Protein AF-A0A934KR62-F1 (afdb_monomer_lite)

Foldseek 3Di:
DDPDPCPDPPPCDPPQKDWAQWDDDPDDGPDIHGDVVTFMGGCVVCVPSPDGCCVVCVVVSVVVVVVVVVVVVPDDDDDDDPD

Structure (mmCIF, N/CA/C/O backbone):
data_AF-A0A934KR62-F1
#
_entry.id   AF-A0A934KR62-F1
#
loop_
_atom_site.group_PDB
_atom_site.id
_atom_site.type_symbol
_atom_site.label_atom_id
_atom_site.label_alt_id
_atom_site.label_comp_id
_atom_site.label_asym_id
_atom_site.label_entity_id
_atom_site.label_seq_id
_atom_site.pdbx_PDB_ins_code
_atom_site.Cartn_x
_atom_site.Cartn_y
_atom_site.Cartn_z
_atom_site.occupancy
_atom_site.B_iso_or_equiv
_atom_site.auth_seq_id
_atom_site.auth_comp_id
_atom_site.auth_asym_id
_atom_site.auth_atom_id
_atom_site.pdbx_PDB_model_num
ATOM 1 N N . MET A 1 1 ? -14.302 -25.770 26.941 1.00 31.00 1 MET A N 1
ATOM 2 C CA . MET A 1 1 ? -14.461 -25.348 25.533 1.00 31.00 1 MET A CA 1
ATOM 3 C C . MET A 1 1 ? -13.560 -24.138 25.320 1.00 31.00 1 MET A C 1
ATOM 5 O O . MET A 1 1 ? -13.913 -23.050 25.749 1.00 31.00 1 MET A O 1
ATOM 9 N N . LEU A 1 2 ? -12.336 -24.347 24.828 1.00 29.45 2 LEU A N 1
ATOM 10 C CA . LEU A 1 2 ? -11.327 -23.291 24.693 1.00 29.45 2 LEU A CA 1
ATOM 11 C C . LEU A 1 2 ? -11.368 -22.782 23.246 1.00 29.45 2 LEU A C 1
ATOM 13 O O . LEU A 1 2 ? -10.981 -23.505 22.330 1.00 29.45 2 LEU A O 1
ATOM 17 N N . ALA A 1 3 ? -11.890 -21.574 23.034 1.00 32.34 3 ALA A N 1
ATOM 18 C CA . ALA A 1 3 ? -11.859 -20.915 21.736 1.00 32.34 3 ALA A CA 1
ATOM 19 C C . ALA A 1 3 ? -10.422 -20.451 21.463 1.00 32.34 3 ALA A C 1
ATOM 21 O O . ALA A 1 3 ? -10.002 -19.376 21.886 1.00 32.34 3 ALA A O 1
ATOM 22 N N . PHE A 1 4 ? -9.649 -21.303 20.790 1.00 31.34 4 PHE A N 1
ATOM 23 C CA . PHE A 1 4 ? -8.412 -20.896 20.142 1.00 31.34 4 PHE A CA 1
ATOM 24 C C . PHE A 1 4 ? -8.757 -19.799 19.134 1.00 31.34 4 PHE A C 1
ATOM 26 O O . PHE A 1 4 ? -9.440 -20.048 18.142 1.00 31.34 4 PHE A O 1
ATOM 33 N N . LEU A 1 5 ? -8.302 -18.580 19.420 1.00 35.25 5 LEU A N 1
ATOM 34 C CA . LEU A 1 5 ? -8.274 -17.474 18.474 1.00 35.25 5 LEU A CA 1
ATOM 35 C C . LEU A 1 5 ? -7.555 -17.958 17.213 1.00 35.25 5 LEU A C 1
ATOM 37 O O . LEU A 1 5 ? -6.335 -18.138 17.207 1.00 35.25 5 LEU A O 1
ATOM 41 N N . LEU A 1 6 ? -8.339 -18.213 16.166 1.00 36.28 6 LEU A N 1
ATOM 42 C CA . LEU A 1 6 ? -7.875 -18.514 14.823 1.00 36.28 6 LEU A CA 1
ATOM 43 C C . LEU A 1 6 ? -7.135 -17.271 14.309 1.00 36.28 6 LEU A C 1
ATOM 45 O O . LEU A 1 6 ? -7.698 -16.423 13.622 1.00 36.28 6 LEU A O 1
ATOM 49 N N . PHE A 1 7 ? -5.852 -17.143 14.638 1.00 40.53 7 PHE A N 1
ATOM 50 C CA . PHE A 1 7 ? -4.956 -16.481 13.708 1.00 40.53 7 PHE A CA 1
ATOM 51 C C . PHE A 1 7 ? -4.979 -17.359 12.456 1.00 40.53 7 PHE A C 1
ATOM 53 O O . PHE A 1 7 ? -4.585 -18.528 12.551 1.00 40.53 7 PHE A O 1
ATOM 60 N N . PRO A 1 8 ? -5.482 -16.867 11.309 1.00 50.25 8 PRO A N 1
ATOM 61 C CA . PRO A 1 8 ? -5.404 -17.633 10.078 1.00 50.25 8 PRO A CA 1
ATOM 62 C C . PRO A 1 8 ? -3.945 -18.065 9.874 1.00 50.25 8 PRO A C 1
ATOM 64 O O . PRO A 1 8 ? -3.028 -17.339 10.288 1.00 50.25 8 PRO A O 1
ATOM 67 N N . PRO A 1 9 ? -3.705 -19.256 9.298 1.00 44.75 9 PRO A N 1
ATOM 68 C CA . PRO A 1 9 ? -2.354 -19.759 9.102 1.00 44.75 9 PRO A CA 1
ATOM 69 C C . PRO A 1 9 ? -1.501 -18.660 8.469 1.00 44.75 9 PRO A C 1
ATOM 71 O O . PRO A 1 9 ? -1.949 -17.969 7.554 1.00 44.75 9 PRO A O 1
ATOM 74 N N . ARG A 1 10 ? -0.265 -18.484 8.959 1.00 52.91 10 ARG A N 1
ATOM 75 C CA . ARG A 1 10 ? 0.749 -17.592 8.368 1.00 52.91 10 ARG A CA 1
ATOM 76 C C . ARG A 1 10 ? 1.183 -18.101 6.982 1.00 52.91 10 ARG A C 1
ATOM 78 O O . ARG A 1 10 ? 2.373 -18.244 6.704 1.00 52.91 10 ARG A O 1
ATOM 85 N N . SER A 1 11 ? 0.245 -18.401 6.089 1.00 50.00 11 SER A N 1
ATOM 86 C CA . SER A 1 11 ? 0.488 -18.699 4.689 1.00 50.00 11 SER A CA 1
ATOM 87 C C . SER A 1 11 ? 0.874 -17.400 3.989 1.00 50.00 11 SER A C 1
ATOM 89 O O . SER A 1 11 ? 0.054 -16.708 3.396 1.00 50.00 11 SER A O 1
ATOM 91 N N . ARG A 1 12 ? 2.161 -17.065 4.146 1.00 58.88 12 ARG A N 1
ATOM 92 C CA . ARG A 1 12 ? 3.004 -16.258 3.259 1.00 58.88 12 ARG A CA 1
ATOM 93 C C . ARG A 1 12 ? 2.246 -15.132 2.541 1.00 58.88 12 ARG A C 1
ATOM 95 O O . ARG A 1 12 ? 2.045 -15.196 1.330 1.00 58.88 12 ARG A O 1
ATOM 102 N N . TRP A 1 13 ? 1.907 -14.068 3.279 1.00 56.66 13 TRP A N 1
ATOM 103 C CA . TRP A 1 13 ? 1.640 -12.762 2.666 1.00 56.66 13 TRP A CA 1
ATOM 104 C C . TRP A 1 13 ? 2.746 -12.484 1.642 1.00 56.66 13 TRP A C 1
ATOM 106 O O . TRP A 1 13 ? 3.919 -12.766 1.945 1.00 56.66 13 TRP A O 1
ATOM 116 N N . PRO A 1 14 ? 2.440 -11.997 0.429 1.00 55.19 14 PRO A N 1
ATOM 117 C CA . PRO A 1 14 ? 3.485 -11.728 -0.531 1.00 55.19 14 PRO A CA 1
ATOM 118 C C . PRO A 1 14 ? 4.294 -10.531 -0.025 1.00 55.19 14 PRO A C 1
ATOM 120 O O . PRO A 1 14 ? 4.020 -9.392 -0.379 1.00 55.19 14 PRO A O 1
ATOM 123 N N . ARG A 1 15 ? 5.358 -10.798 0.749 1.00 65.38 15 ARG A N 1
ATOM 124 C CA . ARG A 1 15 ? 6.384 -9.827 1.195 1.00 65.38 15 ARG A CA 1
ATOM 125 C C . ARG A 1 15 ? 7.039 -9.046 0.045 1.00 65.38 15 ARG A C 1
ATOM 127 O O . ARG A 1 15 ? 7.939 -8.253 0.270 1.00 65.38 15 ARG A O 1
ATOM 134 N N . ARG A 1 16 ? 6.643 -9.331 -1.192 1.00 90.81 16 ARG A N 1
ATOM 135 C CA . ARG A 1 16 ? 7.192 -8.781 -2.417 1.00 90.81 16 ARG A CA 1
ATOM 136 C C . ARG A 1 16 ? 6.375 -7.618 -2.962 1.00 90.81 16 ARG A C 1
ATOM 138 O O . ARG A 1 16 ? 6.915 -6.937 -3.809 1.00 90.81 16 ARG A O 1
ATOM 145 N N . TRP A 1 17 ? 5.134 -7.390 -2.535 1.00 95.56 17 TRP A N 1
ATOM 146 C CA . TRP A 1 17 ? 4.279 -6.354 -3.125 1.00 95.56 17 TRP A CA 1
ATOM 147 C C . TRP A 1 17 ? 3.955 -5.254 -2.122 1.00 95.56 17 TRP A C 1
ATOM 149 O O . TRP A 1 17 ? 3.616 -5.546 -0.975 1.00 95.56 17 TRP A O 1
ATOM 159 N N . LYS A 1 18 ? 4.014 -4.001 -2.575 1.00 96.69 18 LYS A N 1
ATOM 160 C CA . LYS A 1 18 ? 3.551 -2.830 -1.827 1.00 96.69 18 LYS A CA 1
ATOM 161 C C . LYS A 1 18 ? 2.756 -1.921 -2.748 1.00 96.69 18 LYS A C 1
ATOM 163 O O . LYS A 1 18 ? 3.237 -1.582 -3.828 1.00 96.69 18 LYS A O 1
ATOM 168 N N . ALA A 1 19 ? 1.563 -1.543 -2.300 1.00 97.62 19 ALA A N 1
ATOM 169 C CA . ALA A 1 19 ? 0.747 -0.539 -2.960 1.00 97.62 19 ALA A CA 1
ATOM 170 C C . ALA A 1 19 ? 0.819 0.788 -2.197 1.00 97.62 19 ALA A C 1
ATOM 172 O O . ALA A 1 19 ? 0.803 0.789 -0.965 1.00 97.62 19 ALA A O 1
ATOM 173 N N . HIS A 1 20 ? 0.879 1.899 -2.924 1.00 97.94 20 HIS A N 1
ATOM 174 C CA . HIS A 1 20 ? 0.724 3.244 -2.376 1.00 97.94 20 HIS A CA 1
ATOM 175 C C . HIS A 1 20 ? -0.623 3.803 -2.827 1.00 97.94 20 HIS A C 1
ATOM 177 O O . HIS A 1 20 ? -0.800 4.105 -4.004 1.00 97.94 20 HIS A O 1
ATOM 183 N N . PHE A 1 21 ? -1.558 3.932 -1.886 1.00 97.94 21 PHE A N 1
ATOM 184 C CA . PHE A 1 21 ? -2.850 4.606 -2.090 1.00 97.94 21 PHE A CA 1
ATOM 185 C C . PHE A 1 21 ? -2.722 6.128 -2.013 1.00 97.94 21 PHE A C 1
ATOM 187 O O . PHE A 1 21 ? -3.495 6.861 -2.616 1.00 97.94 21 PHE A O 1
ATOM 194 N N . GLN A 1 22 ? -1.727 6.596 -1.265 1.00 97.31 22 GLN A N 1
ATOM 195 C CA . GLN A 1 22 ? -1.365 7.996 -1.137 1.00 97.31 22 GLN A CA 1
ATOM 196 C C . GLN A 1 22 ? 0.134 8.104 -0.836 1.00 97.31 22 GLN A C 1
ATOM 198 O O . GLN A 1 22 ? 0.697 7.209 -0.200 1.00 97.31 22 GLN A O 1
ATOM 203 N N . SER A 1 23 ? 0.774 9.188 -1.264 1.00 95.88 23 SER A N 1
ATOM 204 C CA . SER A 1 23 ? 2.178 9.495 -0.975 1.00 95.88 23 SER A CA 1
ATOM 205 C C . SER A 1 23 ? 2.327 10.876 -0.350 1.00 95.88 23 SER A C 1
ATOM 207 O O . SER A 1 23 ? 1.616 11.809 -0.705 1.00 95.88 23 SER A O 1
ATOM 209 N N . GLN A 1 24 ? 3.273 11.021 0.573 1.00 94.88 24 GLN A N 1
ATOM 210 C CA . GLN A 1 24 ? 3.638 12.305 1.167 1.00 94.88 24 GLN A CA 1
ATOM 211 C C . GLN A 1 24 ? 5.120 12.267 1.541 1.00 94.88 24 GLN A C 1
ATOM 213 O O . GLN A 1 24 ? 5.583 11.276 2.112 1.00 94.88 24 GLN A O 1
ATOM 218 N N . THR A 1 25 ? 5.882 13.314 1.222 1.00 92.31 25 THR A N 1
ATOM 219 C CA . THR A 1 25 ? 7.266 13.425 1.706 1.00 92.31 25 THR A CA 1
ATOM 220 C C . THR A 1 25 ? 7.297 13.676 3.212 1.00 92.31 25 THR A C 1
ATOM 222 O O . THR A 1 25 ? 6.367 14.233 3.787 1.00 92.31 25 THR A O 1
ATOM 225 N N . GLY A 1 26 ? 8.403 13.303 3.864 1.00 88.19 26 GLY A N 1
ATOM 226 C CA . GLY A 1 26 ? 8.551 13.485 5.315 1.00 88.19 26 GLY A CA 1
ATOM 227 C C . GLY A 1 26 ? 8.560 14.948 5.775 1.00 88.19 26 G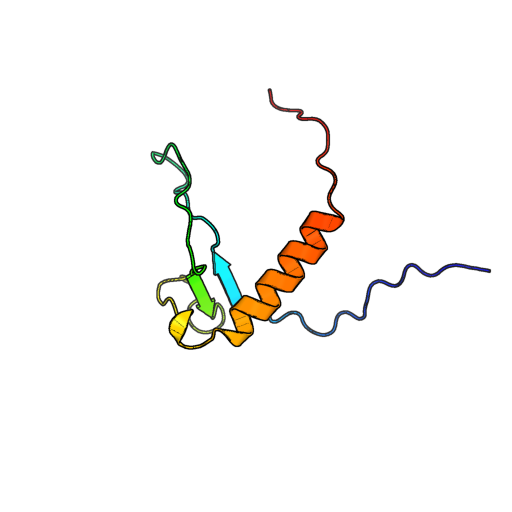LY A C 1
ATOM 228 O O . GLY A 1 26 ? 8.201 15.229 6.911 1.00 88.19 26 GLY A O 1
ATOM 229 N N . TYR A 1 27 ? 8.944 15.879 4.897 1.00 90.50 27 TYR A N 1
ATOM 230 C CA . TYR A 1 27 ? 8.966 17.318 5.161 1.00 90.50 27 TYR A CA 1
ATOM 231 C C . TYR A 1 27 ? 8.579 18.095 3.902 1.00 90.50 27 TYR A C 1
ATOM 233 O O . TYR A 1 27 ? 8.782 17.617 2.783 1.00 90.50 27 TYR A O 1
ATOM 241 N N . GLY A 1 28 ? 8.045 19.305 4.082 1.00 86.38 28 GLY A N 1
ATOM 242 C CA . GLY A 1 28 ? 7.792 20.257 2.994 1.00 86.38 28 GLY A CA 1
ATOM 243 C C . GLY A 1 28 ? 6.564 19.970 2.125 1.00 86.38 28 GLY A C 1
ATOM 244 O O . GLY A 1 28 ? 6.184 20.833 1.340 1.00 86.38 28 GLY A O 1
ATOM 245 N N . GLN A 1 29 ? 5.907 18.816 2.281 1.00 90.06 29 GLN A N 1
ATOM 246 C CA . GLN A 1 29 ? 4.630 18.530 1.629 1.00 90.06 29 GLN A CA 1
ATOM 247 C C . GLN A 1 29 ? 3.486 18.588 2.641 1.00 90.06 29 GLN A C 1
ATOM 249 O O . GLN A 1 29 ? 3.349 17.684 3.468 1.00 90.06 29 GLN A O 1
ATOM 254 N N . PRO A 1 30 ? 2.646 19.637 2.591 1.00 87.94 30 PRO A N 1
ATOM 255 C CA . PRO A 1 30 ? 1.608 19.850 3.596 1.00 87.94 30 PRO A CA 1
ATOM 256 C C . PRO A 1 30 ? 0.452 18.849 3.492 1.00 87.94 30 PRO A C 1
ATOM 258 O O . PRO A 1 30 ? -0.268 18.650 4.465 1.00 87.94 30 PRO A O 1
ATOM 261 N N . LYS A 1 31 ? 0.258 18.219 2.327 1.00 93.44 31 LYS A N 1
ATOM 262 C CA . LYS A 1 31 ? -0.848 17.295 2.074 1.00 93.44 31 LYS A CA 1
ATOM 263 C C . LYS A 1 31 ? -0.354 16.061 1.329 1.00 93.44 31 LYS A C 1
ATOM 265 O O . LYS A 1 31 ? 0.501 16.176 0.455 1.00 93.44 31 LYS A O 1
ATOM 270 N N . ALA A 1 32 ? -0.920 14.907 1.669 1.00 95.19 32 ALA A N 1
ATOM 271 C CA . ALA A 1 32 ? -0.711 13.679 0.919 1.00 95.19 32 ALA A CA 1
ATOM 272 C C . ALA A 1 32 ? -1.365 13.757 -0.472 1.00 95.19 32 ALA A C 1
ATOM 274 O O . ALA A 1 32 ? -2.477 14.269 -0.626 1.00 95.19 32 ALA A O 1
ATOM 275 N N . GLU A 1 33 ? -0.671 13.220 -1.467 1.00 95.62 33 GLU A N 1
ATOM 276 C CA . GLU A 1 33 ? -1.144 13.040 -2.836 1.00 95.62 33 GLU A CA 1
ATOM 277 C C . GLU A 1 33 ? -1.829 11.668 -2.963 1.00 95.62 33 GLU A C 1
ATOM 279 O O . GLU A 1 33 ? -1.170 10.657 -2.709 1.00 95.62 33 GLU A O 1
ATOM 284 N N . PRO A 1 34 ? -3.129 11.601 -3.303 1.00 97.31 34 PRO A N 1
ATOM 285 C CA . PRO A 1 34 ? -3.836 10.339 -3.521 1.00 97.31 34 PRO A CA 1
ATOM 286 C C . PRO A 1 34 ? -3.539 9.736 -4.905 1.00 97.31 34 PRO A C 1
ATOM 288 O O . PRO A 1 34 ? -3.310 10.469 -5.864 1.00 97.31 34 PRO A O 1
ATOM 291 N N . HIS A 1 35 ? -3.616 8.405 -5.020 1.00 97.62 35 HIS A N 1
ATOM 292 C CA . HIS A 1 35 ? -3.368 7.652 -6.259 1.00 97.62 35 HIS A CA 1
ATOM 293 C C . HIS A 1 35 ? -4.542 6.734 -6.615 1.00 97.62 35 HIS A C 1
ATOM 295 O O . HIS A 1 35 ? -4.833 5.782 -5.888 1.00 97.62 35 HIS A O 1
ATOM 301 N N . GLU A 1 36 ? -5.167 6.972 -7.771 1.00 95.56 36 GLU A N 1
ATOM 302 C CA . GLU A 1 36 ? -6.238 6.136 -8.328 1.00 95.56 36 GLU A CA 1
ATOM 303 C C . GLU A 1 36 ? -5.956 5.816 -9.813 1.00 95.56 36 GLU A C 1
ATOM 305 O O . GLU A 1 36 ? -6.085 6.699 -10.663 1.00 95.56 36 GLU A O 1
ATOM 310 N N . PRO A 1 37 ? -5.562 4.573 -10.165 1.00 94.81 37 PRO A N 1
ATOM 311 C CA . PRO A 1 37 ? -5.323 3.426 -9.284 1.00 94.81 37 PRO A CA 1
ATOM 312 C C . PRO A 1 37 ? -4.058 3.590 -8.412 1.00 94.81 37 PRO A C 1
ATOM 314 O O . PRO A 1 37 ? -3.156 4.346 -8.778 1.00 94.81 37 PRO A O 1
ATOM 317 N N . PRO A 1 38 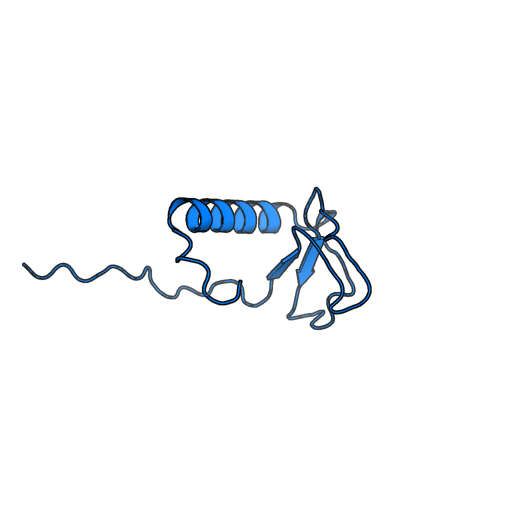? -3.937 2.842 -7.298 1.00 98.06 38 PRO A N 1
ATOM 318 C CA . PRO A 1 38 ? -2.748 2.886 -6.449 1.00 98.06 38 PRO A CA 1
ATOM 319 C C . PRO A 1 38 ? -1.476 2.514 -7.216 1.00 98.06 38 PRO A C 1
ATOM 321 O O . PRO A 1 38 ? -1.484 1.615 -8.064 1.00 98.06 38 PRO A O 1
ATOM 324 N N . LEU A 1 39 ? -0.350 3.141 -6.868 1.00 98.44 39 LEU A N 1
ATOM 325 C CA . LEU A 1 39 ? 0.956 2.724 -7.387 1.00 98.44 39 LEU A CA 1
ATOM 326 C C . LEU A 1 39 ? 1.306 1.350 -6.812 1.00 98.44 39 LEU A C 1
ATOM 328 O O . LEU A 1 39 ? 1.049 1.099 -5.637 1.00 98.44 39 LEU A O 1
ATOM 332 N N . LEU A 1 40 ? 1.925 0.470 -7.598 1.00 97.88 40 LEU A N 1
ATOM 333 C CA . LEU A 1 40 ? 2.288 -0.880 -7.160 1.00 97.88 40 LEU A CA 1
ATOM 334 C C . LEU A 1 40 ? 3.757 -1.174 -7.451 1.00 97.88 40 LEU A C 1
ATOM 336 O O . LEU A 1 40 ? 4.205 -1.034 -8.586 1.00 97.88 40 LEU A O 1
ATOM 340 N N . PHE A 1 41 ? 4.477 -1.678 -6.448 1.00 97.94 41 PHE A N 1
ATOM 341 C CA . PHE A 1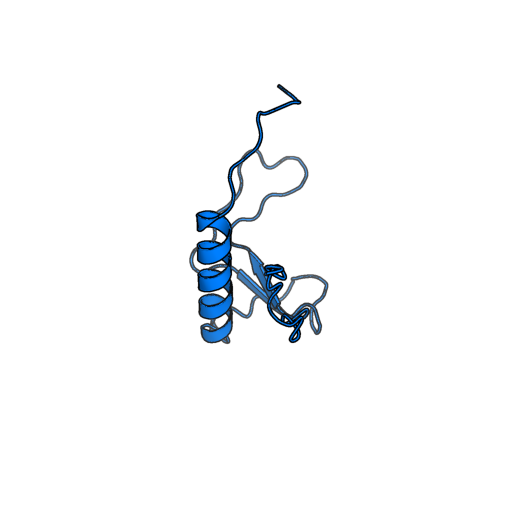 41 ? 5.902 -1.991 -6.543 1.00 97.94 41 PHE A CA 1
ATOM 342 C C . PHE A 1 41 ? 6.201 -3.424 -6.112 1.00 97.94 41 PHE A C 1
ATOM 344 O O . PHE A 1 41 ? 5.630 -3.932 -5.140 1.00 97.94 41 PHE A O 1
ATOM 351 N N . HIS A 1 42 ? 7.140 -4.064 -6.816 1.00 96.31 42 HIS A N 1
ATOM 352 C CA . HIS A 1 42 ? 7.673 -5.369 -6.437 1.00 96.31 42 HIS A CA 1
ATOM 353 C C . HIS A 1 42 ? 8.963 -5.211 -5.611 1.00 96.31 42 HIS A C 1
ATOM 355 O O . HIS A 1 42 ? 10.062 -5.253 -6.162 1.00 96.31 42 HIS A O 1
ATOM 361 N N . LEU A 1 43 ? 8.858 -5.117 -4.285 1.00 94.88 43 LEU A N 1
ATOM 362 C CA . LEU A 1 43 ? 9.967 -4.896 -3.344 1.00 94.88 43 LEU A CA 1
ATOM 363 C C . LEU A 1 43 ? 11.115 -5.914 -3.442 1.00 94.88 43 LEU A C 1
ATOM 365 O O . LEU A 1 43 ? 12.244 -5.606 -3.088 1.00 94.88 43 LEU A O 1
ATOM 369 N N . GLY A 1 44 ? 10.859 -7.132 -3.932 1.00 93.25 44 GLY A N 1
ATOM 370 C CA . GLY A 1 44 ? 11.923 -8.126 -4.142 1.00 93.25 44 GLY A CA 1
ATOM 371 C C . GLY A 1 44 ? 12.803 -7.881 -5.377 1.00 93.25 44 GLY A C 1
ATOM 372 O O . GLY A 1 44 ? 13.828 -8.536 -5.510 1.00 93.25 44 GLY A O 1
ATOM 373 N N . LEU A 1 45 ? 12.380 -7.002 -6.290 1.00 94.00 45 LEU A N 1
ATOM 374 C CA . LEU A 1 45 ? 13.095 -6.636 -7.526 1.00 94.00 45 LEU A CA 1
ATOM 375 C C . LEU A 1 45 ? 13.443 -5.144 -7.542 1.00 94.00 45 LEU A C 1
ATOM 377 O O . LEU A 1 45 ? 14.433 -4.742 -8.140 1.00 94.00 45 LEU A O 1
ATOM 381 N N . ASP A 1 46 ? 12.620 -4.341 -6.877 1.00 96.31 46 ASP A N 1
ATOM 382 C CA . ASP A 1 46 ? 12.773 -2.907 -6.722 1.00 96.31 46 ASP A CA 1
ATOM 383 C C . ASP A 1 46 ? 12.476 -2.509 -5.267 1.00 96.31 46 ASP A C 1
ATOM 385 O O . ASP A 1 46 ? 11.385 -2.025 -4.956 1.00 96.31 46 ASP A O 1
ATOM 389 N N . PRO A 1 47 ? 13.439 -2.723 -4.350 1.00 95.06 47 PRO A N 1
ATOM 390 C CA . PRO A 1 47 ? 13.322 -2.257 -2.969 1.00 95.06 47 PRO A CA 1
ATOM 391 C C . PRO A 1 47 ? 13.214 -0.731 -2.861 1.00 95.06 47 PRO A C 1
ATOM 393 O O . PRO A 1 47 ? 12.770 -0.224 -1.838 1.00 95.06 47 PRO A O 1
ATOM 396 N N . SER A 1 48 ? 13.652 -0.005 -3.897 1.00 96.50 48 SER A N 1
ATOM 397 C CA . SER A 1 48 ? 13.664 1.458 -3.946 1.00 96.50 48 SER A CA 1
ATOM 398 C C . SER A 1 48 ? 12.366 2.092 -4.440 1.00 96.50 48 SER A C 1
ATOM 400 O O . SER A 1 48 ? 12.290 3.315 -4.466 1.00 96.50 48 SER A O 1
ATOM 402 N N . GLU A 1 49 ? 11.376 1.289 -4.840 1.00 97.50 49 GLU A N 1
ATOM 403 C CA . GLU A 1 49 ? 10.050 1.765 -5.262 1.00 97.50 49 GLU A CA 1
ATOM 404 C C . GLU A 1 49 ? 10.109 2.768 -6.436 1.00 97.50 49 GLU A C 1
ATOM 406 O O . GLU A 1 49 ? 9.364 3.741 -6.498 1.00 97.50 49 GLU A O 1
ATOM 411 N N . LYS A 1 50 ? 11.012 2.539 -7.397 1.00 97.62 50 LYS A N 1
ATOM 412 C CA . LYS A 1 50 ? 11.204 3.386 -8.588 1.00 97.62 50 LYS A CA 1
ATOM 413 C C . LYS A 1 50 ? 10.332 2.982 -9.777 1.00 97.62 50 LYS A C 1
ATOM 415 O O . LYS A 1 50 ? 10.146 3.771 -10.699 1.00 97.62 50 LYS A O 1
ATOM 420 N N . ARG A 1 51 ? 9.851 1.739 -9.815 1.00 97.56 51 ARG A N 1
ATOM 421 C CA . ARG A 1 51 ? 9.198 1.125 -10.978 1.00 97.56 51 ARG A CA 1
ATOM 422 C C . ARG A 1 51 ? 7.763 0.744 -10.643 1.00 97.56 51 ARG A C 1
ATOM 424 O O . ARG A 1 51 ? 7.505 -0.365 -10.176 1.00 97.56 51 ARG A O 1
ATOM 431 N N . ASN A 1 52 ? 6.831 1.650 -10.928 1.00 98.12 52 ASN A N 1
ATOM 432 C CA . ASN A 1 52 ? 5.407 1.346 -10.826 1.00 98.12 52 ASN A CA 1
ATOM 433 C C . ASN A 1 52 ? 5.017 0.282 -11.868 1.00 98.12 52 ASN A C 1
ATOM 435 O O . ASN A 1 52 ? 5.280 0.442 -13.060 1.00 98.12 52 ASN A O 1
ATOM 439 N N . VAL A 1 53 ? 4.377 -0.797 -11.420 1.00 97.44 53 VAL A N 1
ATOM 440 C CA . VAL A 1 53 ? 3.900 -1.909 -12.259 1.00 97.44 53 VAL A CA 1
ATOM 441 C C . VAL A 1 53 ? 2.392 -2.153 -12.129 1.00 97.44 53 VAL A C 1
ATOM 443 O O . VAL A 1 53 ? 1.910 -3.209 -12.533 1.00 97.44 53 VAL A O 1
ATOM 446 N N . ALA A 1 54 ? 1.640 -1.182 -11.598 1.00 97.31 54 ALA A N 1
ATOM 447 C CA . ALA A 1 54 ? 0.192 -1.268 -11.381 1.00 97.31 54 ALA A CA 1
ATOM 448 C C . ALA A 1 54 ? -0.580 -1.730 -12.627 1.00 97.31 54 ALA A C 1
ATOM 450 O O . ALA A 1 54 ? -1.328 -2.704 -12.563 1.00 97.31 54 ALA A O 1
ATOM 451 N N . ALA A 1 55 ? -0.329 -1.099 -13.778 1.00 97.69 55 ALA A N 1
ATOM 452 C CA . ALA A 1 55 ? -1.006 -1.425 -15.035 1.00 97.69 55 ALA A CA 1
ATOM 453 C C . ALA A 1 55 ? -0.754 -2.868 -15.513 1.00 97.69 55 ALA A C 1
ATOM 455 O O . ALA A 1 55 ? -1.608 -3.465 -16.158 1.00 97.69 55 ALA A O 1
ATOM 456 N N . ALA A 1 56 ? 0.406 -3.442 -15.181 1.00 97.56 56 ALA A N 1
ATOM 457 C CA . ALA A 1 56 ? 0.776 -4.799 -15.576 1.00 97.56 56 ALA A CA 1
ATOM 458 C C . ALA A 1 56 ? 0.286 -5.873 -14.590 1.00 97.56 56 ALA A C 1
ATOM 460 O O . ALA A 1 56 ? 0.402 -7.061 -14.889 1.00 97.56 56 ALA A O 1
ATOM 461 N N . ARG A 1 57 ? -0.179 -5.475 -13.396 1.00 96.38 57 ARG A N 1
ATOM 462 C CA . ARG A 1 57 ? -0.533 -6.375 -12.286 1.00 96.38 57 ARG A CA 1
ATOM 463 C C . ARG A 1 57 ? -1.829 -5.962 -11.559 1.00 96.38 57 ARG A C 1
ATOM 465 O O . ARG A 1 57 ? -1.822 -5.855 -10.324 1.00 96.38 57 ARG A O 1
ATOM 472 N N . PRO A 1 58 ? -2.951 -5.730 -12.267 1.00 96.81 58 PRO A N 1
ATOM 473 C CA . PRO A 1 58 ? -4.213 -5.333 -11.636 1.00 96.81 58 PRO A CA 1
ATOM 474 C C . PRO A 1 58 ? -4.748 -6.384 -10.646 1.00 96.81 58 PRO A C 1
ATOM 476 O O . PRO A 1 58 ? -5.387 -6.038 -9.653 1.00 96.81 58 PRO A O 1
ATOM 479 N N . GLU A 1 59 ? -4.429 -7.665 -10.847 1.00 96.38 59 GLU A N 1
ATOM 480 C CA . GLU A 1 59 ? -4.809 -8.762 -9.954 1.00 96.38 59 GLU A CA 1
ATOM 481 C C . GLU A 1 59 ? -4.184 -8.636 -8.558 1.00 96.38 59 GLU A C 1
ATOM 483 O O . GLU A 1 59 ? -4.768 -9.053 -7.556 1.00 96.38 59 GLU A O 1
ATOM 488 N N . VAL A 1 60 ? -2.988 -8.045 -8.474 1.00 95.56 60 VAL A N 1
ATOM 489 C CA . VAL A 1 60 ? -2.306 -7.809 -7.199 1.00 95.56 60 VAL A CA 1
ATOM 490 C C . VAL A 1 60 ? -2.964 -6.647 -6.463 1.00 95.56 60 VAL A C 1
ATOM 492 O O . VAL A 1 60 ? -3.192 -6.756 -5.258 1.00 95.56 60 VAL A O 1
ATOM 495 N N . LEU A 1 61 ? -3.323 -5.576 -7.178 1.00 96.00 61 LEU A N 1
ATOM 496 C CA . LEU A 1 61 ? -4.052 -4.446 -6.600 1.00 96.00 61 LEU A CA 1
ATOM 497 C C . LEU A 1 61 ? -5.404 -4.877 -6.037 1.00 96.00 61 LEU A C 1
ATOM 499 O O . LEU A 1 61 ? -5.691 -4.556 -4.890 1.00 96.00 61 LEU A O 1
ATOM 503 N N . ALA A 1 62 ? -6.180 -5.676 -6.773 1.00 96.19 62 ALA A N 1
ATOM 504 C CA . ALA A 1 62 ? -7.470 -6.179 -6.295 1.00 96.19 62 ALA A CA 1
ATOM 505 C C . ALA A 1 62 ? -7.339 -6.971 -4.979 1.00 96.19 62 ALA A C 1
ATOM 507 O O . ALA A 1 62 ? -8.129 -6.803 -4.052 1.00 96.19 62 ALA A O 1
ATOM 508 N N . ARG A 1 63 ? -6.294 -7.801 -4.856 1.00 95.25 63 ARG A N 1
ATOM 509 C CA . ARG A 1 63 ? -6.024 -8.557 -3.623 1.00 95.25 63 ARG A CA 1
ATOM 510 C C . ARG A 1 63 ? -5.616 -7.663 -2.454 1.00 95.25 63 ARG A C 1
ATOM 512 O O . ARG A 1 63 ? -6.016 -7.935 -1.325 1.00 95.25 63 ARG A O 1
ATOM 519 N N . ILE A 1 64 ? -4.798 -6.639 -2.704 1.00 95.44 64 ILE A N 1
ATOM 520 C CA . ILE A 1 64 ? -4.393 -5.681 -1.666 1.00 95.44 64 ILE A CA 1
ATOM 521 C C . ILE A 1 64 ? -5.598 -4.845 -1.232 1.00 95.44 64 ILE A C 1
ATOM 523 O O . ILE A 1 64 ? -5.810 -4.697 -0.033 1.00 95.44 64 ILE A O 1
ATOM 527 N N . GLN A 1 65 ? -6.413 -4.376 -2.178 1.00 96.25 65 GLN A N 1
ATOM 528 C CA . GLN A 1 65 ? -7.641 -3.625 -1.919 1.00 96.25 65 GLN A CA 1
ATOM 529 C C . GLN A 1 65 ? -8.582 -4.397 -0.986 1.00 96.25 65 GLN A C 1
ATOM 531 O O . GLN A 1 65 ? -8.953 -3.885 0.066 1.00 96.25 65 GLN A O 1
ATOM 536 N N . ALA A 1 66 ? -8.863 -5.667 -1.292 1.00 96.25 66 ALA A N 1
ATOM 537 C CA . ALA A 1 66 ? -9.701 -6.511 -0.439 1.00 96.25 66 ALA A CA 1
ATOM 538 C C . ALA A 1 66 ? -9.136 -6.669 0.989 1.00 96.25 66 ALA A C 1
ATOM 540 O O . ALA A 1 66 ? -9.883 -6.708 1.966 1.00 96.25 66 ALA A O 1
ATOM 541 N N . ALA A 1 67 ? -7.810 -6.746 1.137 1.00 94.69 67 ALA A N 1
ATOM 542 C CA . ALA A 1 67 ? -7.176 -6.831 2.451 1.00 94.69 67 ALA A CA 1
ATOM 543 C C . ALA A 1 67 ? -7.226 -5.504 3.227 1.00 94.69 67 ALA A C 1
ATOM 545 O O . ALA A 1 67 ? -7.401 -5.521 4.445 1.00 94.69 67 ALA A O 1
ATOM 546 N N . VAL A 1 68 ? -7.087 -4.367 2.538 1.00 95.56 68 VAL A N 1
ATOM 547 C CA . VAL A 1 68 ? -7.245 -3.027 3.123 1.00 95.56 68 VAL A CA 1
ATOM 548 C C . VAL A 1 68 ? -8.674 -2.836 3.622 1.00 95.56 68 VAL A C 1
ATOM 550 O O . VAL A 1 68 ? -8.865 -2.443 4.769 1.00 95.56 68 VAL A O 1
ATOM 553 N N . GLU A 1 69 ? -9.670 -3.188 2.810 1.00 96.56 69 GLU A N 1
ATOM 554 C CA . GLU A 1 69 ? -11.087 -3.134 3.187 1.00 96.56 69 GLU A CA 1
ATOM 555 C C . GLU A 1 69 ? -11.379 -4.004 4.414 1.00 96.56 69 GLU A C 1
ATOM 557 O O . GLU A 1 69 ? -11.974 -3.532 5.384 1.00 96.56 69 GLU A O 1
ATOM 562 N N . ALA A 1 70 ? -10.887 -5.248 4.421 1.00 96.31 70 ALA A N 1
ATOM 563 C CA . ALA A 1 70 ? -11.024 -6.144 5.565 1.00 96.31 70 ALA A CA 1
ATOM 564 C C . ALA A 1 70 ? -10.365 -5.577 6.836 1.00 96.31 70 ALA A C 1
ATOM 566 O O . ALA A 1 70 ? -10.916 -5.700 7.929 1.00 96.31 70 ALA A O 1
ATOM 567 N N . HIS A 1 71 ? -9.200 -4.935 6.713 1.00 95.19 71 HIS A N 1
ATOM 568 C CA . HIS A 1 71 ? -8.527 -4.294 7.839 1.00 95.19 71 HIS A CA 1
ATOM 569 C C . HIS A 1 71 ? -9.329 -3.101 8.371 1.00 95.19 71 HIS A C 1
ATOM 571 O O . HIS A 1 71 ? -9.652 -3.063 9.561 1.00 95.19 71 HIS A O 1
ATOM 577 N N . HIS A 1 72 ? -9.711 -2.169 7.493 1.00 95.75 72 HIS A N 1
ATOM 578 C CA . HIS A 1 72 ? -10.488 -0.978 7.845 1.00 95.75 72 HIS A CA 1
ATOM 579 C C . HIS A 1 72 ? -11.830 -1.316 8.500 1.00 95.75 72 HIS A C 1
ATOM 581 O O . HIS A 1 72 ? -12.244 -0.616 9.418 1.00 95.75 72 HIS A O 1
ATOM 587 N N . ALA A 1 73 ? -12.476 -2.416 8.103 1.00 97.06 73 ALA A N 1
ATOM 588 C CA . ALA A 1 73 ? -13.720 -2.872 8.721 1.00 97.06 73 ALA A CA 1
ATOM 589 C C . ALA A 1 73 ? -13.567 -3.265 10.206 1.00 97.06 73 ALA A C 1
ATOM 591 O O . ALA A 1 73 ? -14.549 -3.279 10.947 1.00 97.06 73 ALA A O 1
ATOM 592 N N . THR A 1 74 ? -12.350 -3.603 10.651 1.00 96.06 74 THR A N 1
ATOM 593 C CA . THR A 1 74 ? -12.087 -4.119 12.008 1.00 96.06 74 THR A CA 1
ATOM 594 C C . THR A 1 74 ? -11.368 -3.133 12.926 1.00 96.06 74 THR A C 1
ATOM 596 O O . THR A 1 74 ? -11.476 -3.251 14.149 1.00 96.06 74 THR A O 1
ATOM 599 N N . VAL A 1 75 ? -10.637 -2.161 12.372 1.00 96.38 75 VAL A N 1
ATOM 600 C CA . VAL A 1 75 ? -9.841 -1.217 13.165 1.00 96.38 75 VAL A CA 1
ATOM 601 C C . VAL A 1 75 ? -10.714 -0.123 13.762 1.00 96.38 75 VAL A C 1
ATOM 603 O O . VAL A 1 75 ? -11.426 0.590 13.062 1.00 96.38 75 VAL A O 1
ATOM 606 N N . LYS A 1 76 ? -10.587 0.063 15.078 1.00 96.12 76 LYS A N 1
ATOM 607 C CA . LYS A 1 76 ? -11.122 1.214 15.807 1.00 96.12 76 LYS A CA 1
ATOM 608 C C . LYS A 1 76 ? -9.945 2.074 16.275 1.00 96.12 76 LYS A C 1
ATOM 610 O O . LYS A 1 76 ? -9.167 1.586 17.097 1.00 96.12 76 LYS A O 1
ATOM 615 N N . PRO A 1 77 ? -9.776 3.307 15.761 1.00 94.31 77 PRO A N 1
ATOM 616 C CA . PRO A 1 77 ? -8.722 4.201 16.225 1.00 94.31 77 PRO A CA 1
ATOM 617 C C . PRO A 1 77 ? -8.829 4.447 17.732 1.00 94.31 77 PRO A C 1
ATOM 619 O O . PRO A 1 77 ? -9.922 4.656 18.261 1.00 94.31 77 PRO A O 1
ATOM 622 N N . ALA A 1 78 ? -7.693 4.411 18.424 1.00 95.19 78 ALA A N 1
ATOM 623 C CA . ALA A 1 78 ? -7.622 4.783 19.831 1.00 95.19 78 ALA A CA 1
ATOM 624 C C . ALA A 1 78 ? -7.725 6.315 19.994 1.00 95.19 78 ALA A C 1
ATOM 626 O O . ALA A 1 78 ? -7.471 7.048 19.032 1.00 95.19 78 ALA A O 1
ATOM 627 N N . PRO A 1 79 ? -8.073 6.815 21.193 1.00 96.69 79 PRO A N 1
ATOM 628 C CA . PRO A 1 79 ? -8.047 8.248 21.472 1.00 96.69 79 PRO A CA 1
ATOM 629 C C . PRO A 1 79 ? -6.677 8.875 21.163 1.00 96.69 79 PRO A C 1
ATOM 631 O O . PRO A 1 79 ? -5.641 8.295 21.488 1.00 96.69 79 PRO A O 1
ATOM 634 N N . GLN A 1 80 ? -6.678 10.065 20.552 1.00 95.69 80 GLN A N 1
ATOM 635 C CA . GLN A 1 80 ? -5.464 10.830 20.240 1.00 95.69 80 GLN A CA 1
ATOM 636 C C . GLN A 1 80 ? -4.738 11.249 21.527 1.00 95.69 80 GLN A C 1
ATOM 638 O O . GLN A 1 80 ? -5.360 11.797 22.434 1.00 95.69 80 GLN A O 1
ATOM 643 N N . GLN A 1 81 ? -3.423 11.024 21.588 1.00 96.62 81 GLN A N 1
ATOM 644 C CA . GLN A 1 81 ? -2.598 11.310 22.773 1.00 96.62 81 GLN A CA 1
ATOM 645 C C . GLN A 1 81 ? -1.629 12.489 22.597 1.00 96.62 81 GLN A C 1
ATOM 647 O O . GLN A 1 81 ? -1.043 12.931 23.580 1.00 96.62 81 GLN A O 1
ATOM 652 N N . LEU A 1 82 ? -1.429 12.977 21.370 1.00 94.25 82 LEU A N 1
ATOM 653 C CA . LEU A 1 82 ? -0.395 13.967 21.028 1.00 94.25 82 LEU A CA 1
ATOM 654 C C . LEU A 1 82 ? -0.985 15.270 20.465 1.00 94.25 82 LEU A C 1
ATOM 656 O O . LEU A 1 82 ? -0.474 15.794 19.477 1.00 94.25 82 LEU A O 1
ATOM 660 N N . ASN A 1 83 ? -2.090 15.744 21.043 1.00 75.44 83 ASN A N 1
ATOM 661 C CA . ASN A 1 83 ? -2.778 16.955 20.582 1.00 75.44 83 ASN A CA 1
ATO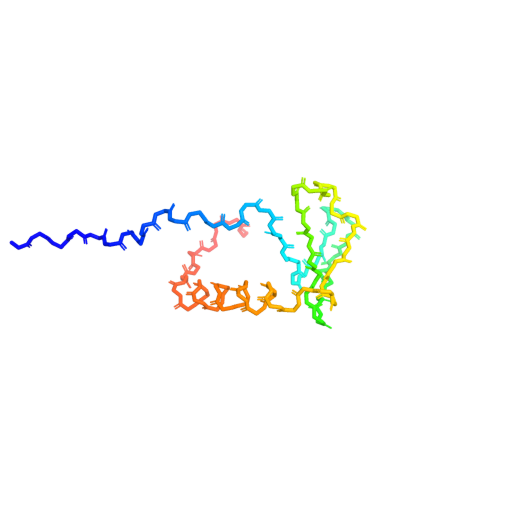M 662 C C . ASN A 1 83 ? -2.277 18.224 21.271 1.00 75.44 83 ASN A C 1
ATOM 664 O O . ASN A 1 83 ? -2.083 18.170 22.505 1.00 75.44 83 ASN A O 1
#

Radius of gyration: 16.59 Å; chains: 1; bounding box: 28×46×41 Å

pLDDT: mean 86.12, std 20.29, range [29.45, 98.44]

Secondary structure (DSSP, 8-state):
--------------TTEEEEEEE--SSS--SPEEEEEEEEEETTT-TT-----GGG-HHHHHHHHHHHHHHHTT--PPPP---

Sequence (83 aa):
MLAFLLFPPRSRWPRRWKAHFQSQTGYGQPKAEPHEPPLLFHLGLDPSEKRNVAAARPEVLARIQAAVEAHHATVKPAPQQLN

=== Feature glossary ===
Legend for the data blocks above and below:

— What the protein is —

Sequence gives the chain of amino acids in standard one-letter code (A=alanine, C=cysteine, …, Y=tyrosine), read N→C. It is the only feature that is directly encoded by the gene; all structural features are derived from the folded form of this sequence.

The annotation block draws on four external resources. InterPro: which protein families and domains the sequence belongs to. GO: standardized terms for what the protein does, what process it participates in, and where in the cell it acts. CATH: which structural fold it has in the CATH hierarchy. Organism: the species of origin.

— Where its atoms are —

Atomic coordinates in PDBx/mmCIF format — the same representation the Protein Data Bank distributes. Each line of the _atom_site loop places one backbone atom in Cartesian space (units: ångströms, origin: arbitrary).

Six rendered views show the 3D structure from the faces of a cube — i.e. along ±x, ±y, ±z. Rendering representation is drawn randomly per protein from cartoon (secondary-structure ribbons), sticks (backbone bonds), or molecular surface; coloring is either N→C rainbow (blue at the N-terminus through red at the C-terminus) or one color per chain.

— Local backbone conformation —

DSSP 8-state secondary structure assigns each residue one of H (α-helix), G (3₁₀-helix), I (π-helix), E (extended β-strand), B (isolated β-bridge), T (hydrogen-bonded turn), S (bend), or '-' (coil). The assignment is computed from backbone hydrogen-bond geometry via the Kabsch–Sander algorithm.

P-SEA three-state annotation labels each residue as helix, strand, or coil based purely on the geometry of the Cα trace. It serves as a fallback when the full backbone (and thus DSSP) is unavailable.

φ (phi) and ψ (psi) are the two rotatable backbone dihedrals per residue: φ is the C(i-1)–N–Cα–C torsion, ψ is the N–Cα–C–N(i+1) torsion, both in degrees on (−180°, 180°]. α-helical residues cluster near (−60°, −45°); β-strand residues near (−120°, +130°). A Ramachandran plot is simply a scatter of (φ, ψ) for every residue.

— Global shape and packing —

Radius of gyration (Rg) is the root-mean-square distance of Cα atoms from their centroid — a single number for overall size and compactness. A globular domain of N residues has Rg ≈ 2.2·N^0.38 Å; an extended or disordered chain has a much larger Rg. The Cα contact count is the number of residue pairs whose Cα atoms are within 8 Å and are more than four positions apart in sequence — a standard proxy for tertiary packing density. The bounding box is the smallest axis-aligned box enclosing all Cα atoms.

Accessible surface area quantifies burial. A residue with SASA near zero is packed into the hydrophobic core; one with SASA >100 Å² sits on the surface. Computed here via the Shrake–Rupley numerical algorithm with a 1.4 Å probe.

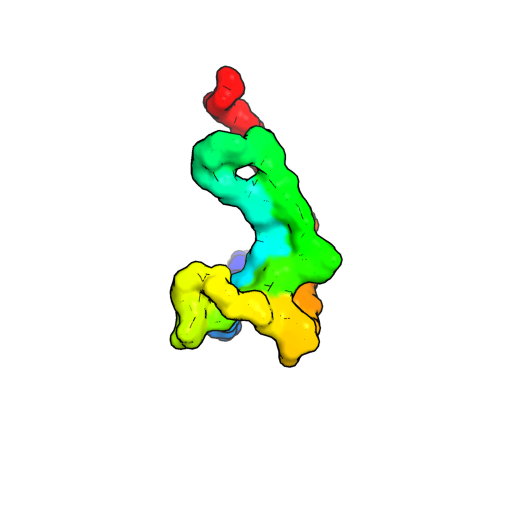The contact map is a binary N×N matrix image: pixel (i, j) is dark where Cα_i and Cα_j are within 8 Å and |i−j|>4. Because the |i−j|>4 filter removes local helical contacts, off-diagonal stripes parallel to the main diagonal indicate parallel β-sheets; stripes perpendicular to it indicate antiparallel β-sheets. The Ramachandran plot scatters every residue's (φ, ψ) pair against the sterically allowed regions. The PAE heatmap renders the predicted-aligned-error matrix.

— Structural neighborhood —

A 3Di character summarizes, for each residue, the relative orientation of the Cα frame of its nearest spatial neighbor. Because it encodes fold topology rather than chemistry, 3Di alignments detect remote structural similarity that sequence alignment misses.

Structural nearest neighbors (via Foldseek easy-search vs the PDB). Reported per hit: target PDB id, E-value, and alignment TM-score. A T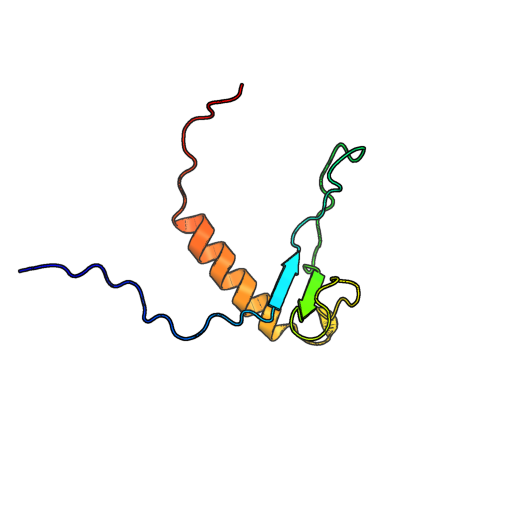M-score above ~0.5 is the conventional threshold for 'same fold'.

— Confidence and disorder —

For AlphaFold models, the B-factor field carries pLDDT — the model's own estimate of local accuracy on a 0–100 scale. Regions with pLDDT<50 should be treated as essentially unmodeled; they often correspond to intrinsically disordered segments.

B-factor (Debye–Waller factor) reflects atomic displacement in the crystal lattice. It is an experimental observable (units Å²), not a prediction; low values mean the atom is pinned down, high values mean it moves or is heterogeneous across the crystal.

Predicted Aligned Error (PAE) is an AlphaFold confidence matrix: entry (i, j) is the expected error in the position of residue j, in ångströms, when the prediction is superimposed on the true structure at residue i. Low PAE within a block of residues means that block is internally rigid and well-predicted; high PAE between two blocks means their relative placement is uncertain even if each block individually is confident.